Protein AF-A0A938R7B6-F1 (afdb_monomer_lite)

Radius of gyration: 17.89 Å; chains: 1; bounding box: 45×48×52 Å

Secondary structure (DSSP, 8-state):
-PPPPEEEEEEEE--TTS-S--TTTTEEEEHHHHHHHHHSB----B-TTS-B-S--BHHHHHHH-SS-EEEEETTEEEEE-TT---HHHHHHHHHHHHHTTSS-HHHHHHHHHHHHHHHHH--GGGHHHHHHHHHTTPPP---HHHHHHHHHHHHHHHHHHHHHHHTT---------

pLDDT: mean 91.09, std 10.98, range [33.47, 98.5]

Sequence (177 aa):
MEEPKKVFVSIYCKIFNDSFSQDMVNRVATEQEIYDFLMRDAGMCRDDDDQIIPGDCNLWYLGCNEQFGCLKYQDKVFSWDFGESSFARVTIFIAKLFKEGIFTIEQFKNLFEKILEGRQIDCMYDIKDYLIAKREGRPWTKTKRAKDFRTDIKGFVARVERHFRDEGFMLSSPTVH

Foldseek 3Di:
DDDADWWFKAWDDDDPVRQQDRQNHRDTDALVRVLCQQQDWSQPAADPVRHGLTRRGSVLCQAQPQAWIWIDTDPDIDTDGGLGRHLVSSLVSLVVCVVVVRYDPVSSVVSVVVSVVSVQASHSVCVNVVSVCVVVVHDDDHDPCNVCVSVVRVVVVVVVVVVCVVVVVDDPDDDDD

Structure (mmCIF, N/CA/C/O backbone):
data_AF-A0A938R7B6-F1
#
_entry.id   AF-A0A938R7B6-F1
#
loop_
_atom_site.group_PDB
_atom_site.id
_atom_site.type_symbol
_atom_site.label_atom_id
_atom_site.label_alt_id
_atom_site.label_comp_id
_atom_site.label_asym_id
_atom_site.label_entity_id
_atom_site.label_seq_id
_atom_site.pdbx_PDB_ins_code
_atom_site.Cartn_x
_atom_site.Cartn_y
_atom_site.Cartn_z
_atom_site.occupancy
_atom_site.B_iso_or_equiv
_atom_site.auth_seq_id
_atom_site.auth_comp_id
_atom_site.auth_asym_id
_atom_site.auth_atom_id
_atom_site.pdbx_PDB_model_num
ATOM 1 N N . MET A 1 1 ? -16.058 4.052 30.327 1.00 51.25 1 MET A N 1
ATOM 2 C CA . MET A 1 1 ? -15.484 4.100 28.969 1.00 51.25 1 MET A CA 1
ATOM 3 C C . MET A 1 1 ? -15.932 2.839 28.271 1.00 51.25 1 MET A C 1
ATOM 5 O O . MET A 1 1 ? -15.768 1.775 28.852 1.00 51.25 1 MET A O 1
ATOM 9 N N . GLU A 1 2 ? -16.584 2.972 27.122 1.00 68.75 2 GLU A N 1
ATOM 10 C CA . GLU A 1 2 ? -16.943 1.828 26.280 1.00 68.75 2 GLU A CA 1
ATOM 11 C C . GLU A 1 2 ? -15.655 1.212 25.719 1.00 68.75 2 GLU A C 1
ATOM 13 O O . GLU A 1 2 ? -14.719 1.946 25.391 1.00 68.75 2 GLU A O 1
ATOM 18 N N . GLU A 1 3 ? -15.564 -0.117 25.672 1.00 75.56 3 GLU A N 1
AT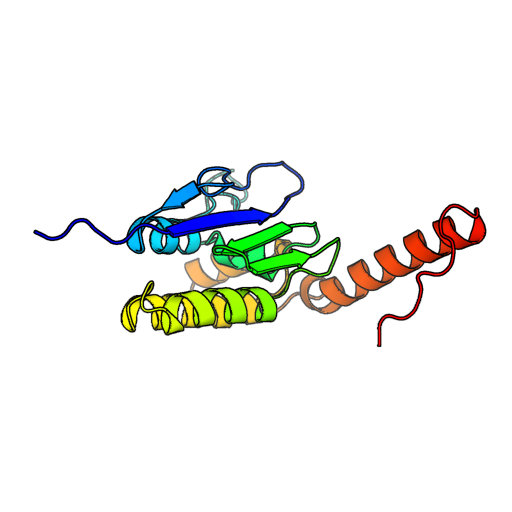OM 19 C CA . GLU A 1 3 ? -14.391 -0.764 25.086 1.00 75.56 3 GLU A CA 1
ATOM 20 C C . GLU A 1 3 ? -14.311 -0.443 23.586 1.00 75.56 3 GLU A C 1
ATOM 22 O O . GLU A 1 3 ? -15.335 -0.470 22.896 1.00 75.56 3 GLU A O 1
ATOM 27 N N . PRO A 1 4 ? -13.112 -0.148 23.053 1.00 82.44 4 PRO A N 1
ATOM 28 C CA . PRO A 1 4 ? -12.965 0.164 21.641 1.00 82.44 4 PRO A CA 1
ATOM 29 C C . PRO A 1 4 ? -13.413 -1.027 20.791 1.00 82.44 4 PRO A C 1
ATOM 31 O O . PRO A 1 4 ? -12.969 -2.160 20.997 1.00 82.44 4 PRO A O 1
ATOM 34 N N . LYS A 1 5 ? -14.290 -0.758 19.816 1.00 89.25 5 LYS A N 1
ATOM 35 C CA . LYS A 1 5 ? -14.814 -1.756 18.876 1.00 89.25 5 LYS A CA 1
ATOM 36 C C . LYS A 1 5 ? -13.651 -2.472 18.188 1.00 89.25 5 LYS A C 1
ATOM 38 O O . LYS A 1 5 ? -12.813 -1.840 17.545 1.00 89.25 5 LYS A O 1
ATOM 43 N N . LYS A 1 6 ? -13.622 -3.800 18.303 1.00 94.31 6 LYS A N 1
ATOM 44 C CA . LYS A 1 6 ? -12.641 -4.659 17.633 1.00 94.31 6 LYS A CA 1
ATOM 45 C C . LYS A 1 6 ? -13.279 -5.399 16.471 1.00 94.31 6 LYS A C 1
ATOM 47 O O . LYS A 1 6 ? -14.427 -5.833 16.554 1.00 94.31 6 LYS A O 1
ATOM 52 N N . VAL A 1 7 ? -12.518 -5.570 15.400 1.00 95.50 7 VAL A N 1
ATOM 53 C CA . VAL A 1 7 ? -12.943 -6.278 14.193 1.00 95.50 7 VAL A CA 1
ATOM 54 C C . VAL A 1 7 ? -11.890 -7.278 13.751 1.00 95.50 7 VAL A C 1
ATOM 56 O O . VAL A 1 7 ? -10.697 -7.095 13.983 1.00 95.50 7 VAL A O 1
ATOM 59 N N . PHE A 1 8 ? -12.341 -8.354 13.110 1.00 96.12 8 PHE A N 1
ATOM 60 C CA . PHE A 1 8 ? -11.445 -9.328 12.506 1.00 96.12 8 PHE A CA 1
ATOM 61 C C . PHE A 1 8 ? -10.948 -8.828 11.146 1.00 96.12 8 PHE A C 1
ATOM 63 O O . PHE A 1 8 ? -11.750 -8.554 10.244 1.00 96.12 8 PHE A O 1
ATOM 70 N N . VAL A 1 9 ? -9.628 -8.767 10.994 1.00 97.25 9 VAL A N 1
ATOM 71 C CA . VAL A 1 9 ? -8.929 -8.386 9.768 1.00 97.25 9 VAL A CA 1
ATOM 72 C C . VAL A 1 9 ? -7.799 -9.360 9.446 1.00 97.25 9 VAL A C 1
ATOM 74 O O . VAL A 1 9 ? -7.263 -10.039 10.317 1.00 97.25 9 VAL A O 1
ATOM 77 N N . SER A 1 10 ? -7.420 -9.428 8.175 1.00 97.38 10 SER A N 1
ATOM 78 C CA . SER A 1 10 ? -6.138 -10.004 7.766 1.00 97.38 10 SER A CA 1
ATOM 79 C C . SER A 1 10 ? -5.530 -9.109 6.698 1.00 97.38 10 SER A C 1
ATOM 81 O O . SER A 1 10 ? -6.108 -8.985 5.622 1.00 97.38 10 SER A O 1
ATOM 83 N N . ILE A 1 11 ? -4.407 -8.463 6.996 1.00 97.94 11 ILE A N 1
ATOM 84 C CA . ILE A 1 11 ? -3.718 -7.542 6.086 1.00 97.94 11 ILE A CA 1
ATOM 85 C C . ILE A 1 11 ? -2.313 -8.076 5.848 1.00 97.94 11 ILE A C 1
ATOM 87 O O . ILE A 1 11 ? -1.524 -8.181 6.784 1.00 97.94 11 ILE A O 1
ATOM 91 N N . TYR A 1 12 ? -2.012 -8.421 4.599 1.00 96.38 12 TYR A N 1
ATOM 92 C CA . TYR A 1 12 ? -0.726 -8.995 4.227 1.00 96.38 12 TYR A CA 1
ATOM 93 C C . TYR A 1 12 ? -0.408 -8.764 2.753 1.00 96.38 12 TYR A C 1
ATOM 95 O O . TYR A 1 12 ? -1.287 -8.813 1.893 1.00 96.38 12 TYR A O 1
ATOM 103 N N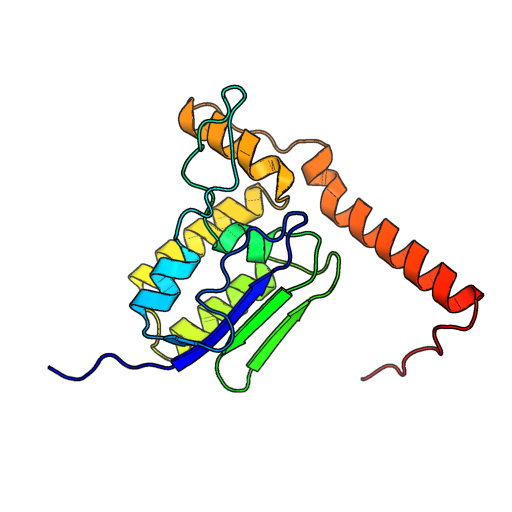 . CYS A 1 13 ? 0.873 -8.607 2.447 1.00 95.25 13 CYS A N 1
ATOM 104 C 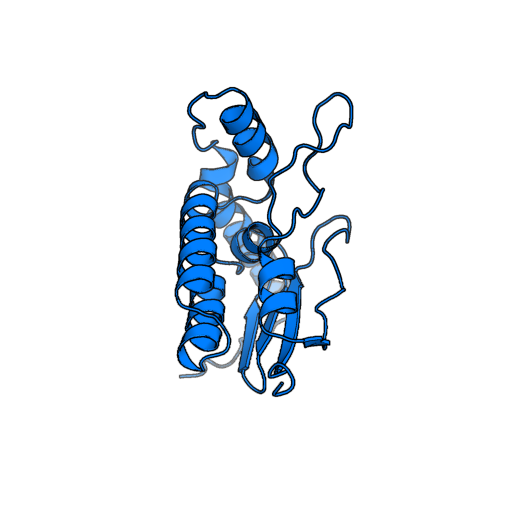CA . CYS A 1 13 ? 1.400 -8.849 1.116 1.00 95.25 13 CYS A CA 1
ATOM 105 C C . CYS A 1 13 ? 2.748 -9.553 1.206 1.00 95.25 13 CYS A C 1
ATOM 107 O O . CYS A 1 13 ? 3.553 -9.264 2.092 1.00 95.25 13 CYS A O 1
ATOM 109 N N . LYS A 1 14 ? 3.008 -10.449 0.257 1.00 92.19 14 LYS A N 1
ATOM 110 C CA . LYS A 1 14 ? 4.341 -10.999 0.061 1.00 92.19 14 LYS A CA 1
ATOM 111 C C . LYS A 1 14 ? 5.240 -9.903 -0.493 1.00 92.19 14 LYS A C 1
ATOM 113 O O . LYS A 1 14 ? 4.840 -9.169 -1.387 1.00 92.19 14 LYS A O 1
ATOM 118 N N . ILE A 1 15 ? 6.463 -9.832 0.001 1.00 88.38 15 ILE A N 1
ATOM 119 C CA . ILE A 1 15 ? 7.556 -9.087 -0.624 1.00 88.38 15 ILE A CA 1
ATOM 120 C C . ILE A 1 15 ? 8.769 -10.011 -0.702 1.00 88.38 15 ILE A C 1
ATOM 122 O O . ILE A 1 15 ? 8.836 -11.000 0.029 1.00 88.38 15 ILE A O 1
ATOM 126 N N . PHE A 1 16 ? 9.705 -9.729 -1.608 1.00 79.81 16 PHE A N 1
ATOM 127 C CA . PHE A 1 16 ? 10.770 -10.672 -1.971 1.00 79.81 16 PHE A CA 1
ATOM 128 C C . PHE A 1 16 ? 11.591 -11.188 -0.774 1.00 79.81 16 PHE A C 1
ATOM 130 O O . PHE A 1 16 ? 11.925 -12.365 -0.718 1.00 79.81 16 PHE A O 1
ATOM 137 N N . ASN A 1 17 ? 11.878 -10.325 0.198 1.00 82.38 17 ASN A N 1
ATOM 138 C CA . ASN A 1 17 ? 12.678 -10.633 1.387 1.00 82.38 17 ASN A CA 1
ATOM 139 C C . ASN A 1 17 ? 11.842 -11.035 2.620 1.00 82.38 17 ASN A C 1
ATOM 141 O O . ASN A 1 17 ? 12.388 -11.079 3.718 1.00 82.38 17 ASN A O 1
ATOM 145 N N . ASP A 1 18 ? 10.533 -11.261 2.468 1.00 82.94 18 ASP A N 1
ATOM 146 C CA . ASP A 1 18 ? 9.615 -11.589 3.570 1.00 82.94 18 ASP A CA 1
ATOM 147 C C . ASP A 1 18 ? 9.578 -10.580 4.730 1.00 82.94 18 ASP A C 1
ATOM 149 O O . ASP A 1 18 ? 9.130 -10.906 5.827 1.00 82.94 18 ASP A O 1
ATOM 153 N N . SER A 1 19 ? 9.982 -9.325 4.504 1.00 87.44 19 SER A N 1
ATOM 154 C CA . SER A 1 19 ? 10.052 -8.333 5.584 1.00 87.44 19 SER A CA 1
ATOM 155 C C . SER A 1 19 ? 8.736 -7.593 5.863 1.00 87.44 19 SER A C 1
ATOM 157 O O . SER A 1 19 ? 8.719 -6.693 6.698 1.00 87.44 19 SER A O 1
ATOM 159 N N . PHE A 1 20 ? 7.629 -7.925 5.184 1.00 92.50 20 PHE A N 1
ATOM 160 C CA . PHE A 1 20 ? 6.339 -7.278 5.443 1.00 92.50 20 PHE A CA 1
ATOM 161 C C . PHE A 1 20 ? 5.748 -7.802 6.751 1.00 92.50 20 PHE A C 1
ATOM 163 O O . PHE A 1 20 ? 5.647 -9.015 6.964 1.00 92.50 20 PHE A O 1
ATOM 170 N N . SER A 1 21 ? 5.347 -6.873 7.621 1.00 92.81 21 SER A N 1
ATOM 171 C CA . SER A 1 21 ? 4.871 -7.187 8.967 1.00 92.81 21 SER A CA 1
ATOM 172 C C . SER A 1 21 ? 3.710 -8.188 8.954 1.00 92.81 21 SER A C 1
ATOM 174 O O . SER A 1 21 ? 2.753 -8.058 8.189 1.00 92.81 21 SER A O 1
ATOM 176 N N . GLN A 1 22 ? 3.792 -9.172 9.851 1.00 94.56 22 GLN A N 1
ATOM 177 C CA . GLN A 1 22 ? 2.764 -10.195 10.060 1.00 94.56 22 GLN A CA 1
ATOM 178 C C . GLN A 1 22 ? 1.749 -9.814 11.151 1.00 94.56 22 GLN A C 1
ATOM 180 O O . GLN A 1 22 ? 0.813 -10.570 11.404 1.00 94.56 22 GLN A O 1
ATOM 185 N N . ASP A 1 23 ? 1.897 -8.649 11.792 1.00 96.44 23 ASP A N 1
ATOM 186 C CA . ASP A 1 23 ? 1.145 -8.279 13.006 1.00 96.44 23 ASP A CA 1
ATOM 187 C C . ASP A 1 23 ? -0.375 -8.227 12.798 1.00 96.44 23 ASP A C 1
ATOM 189 O O . ASP A 1 23 ? -1.152 -8.342 13.748 1.00 96.44 23 ASP A O 1
ATOM 193 N N . MET A 1 24 ? -0.799 -8.035 11.547 1.00 97.44 24 MET A N 1
ATOM 194 C CA . MET A 1 24 ? -2.199 -7.893 11.164 1.00 97.44 24 MET A CA 1
ATOM 195 C C . MET A 1 24 ? -2.727 -9.092 10.371 1.00 97.44 24 MET A C 1
ATOM 197 O O . MET A 1 24 ? -3.791 -9.003 9.762 1.00 97.44 24 MET A O 1
ATOM 201 N N . VAL A 1 25 ? -2.019 -10.225 10.372 1.00 96.81 25 VAL A N 1
ATOM 202 C CA . VAL A 1 25 ? -2.505 -11.479 9.783 1.00 96.81 25 VAL A CA 1
ATOM 203 C C . VAL A 1 25 ? -3.493 -12.148 10.736 1.00 96.81 25 VAL A C 1
ATOM 205 O O . VAL A 1 25 ? -3.155 -12.446 11.877 1.00 96.81 25 VAL A O 1
ATOM 208 N N . ASN A 1 26 ? -4.717 -12.412 10.260 1.00 95.75 26 ASN A N 1
ATOM 209 C CA . ASN A 1 26 ? -5.800 -13.050 11.027 1.00 95.75 26 ASN A CA 1
ATOM 210 C C . ASN A 1 26 ? -5.996 -12.465 12.443 1.00 95.75 26 ASN A C 1
ATOM 212 O O . ASN A 1 26 ? -6.140 -13.193 13.428 1.00 95.75 26 ASN A O 1
ATOM 216 N N . ARG A 1 27 ? -5.992 -11.136 12.546 1.00 96.62 27 ARG A N 1
ATOM 217 C CA . ARG A 1 27 ? -5.965 -10.391 13.804 1.00 96.62 27 ARG A CA 1
ATOM 218 C C . ARG A 1 27 ? -7.345 -9.831 14.150 1.00 96.62 27 ARG A C 1
ATOM 220 O O . ARG A 1 27 ? -8.077 -9.350 13.292 1.00 96.62 27 ARG A O 1
ATOM 227 N N . VAL A 1 28 ? -7.682 -9.843 15.439 1.00 96.56 28 VAL A N 1
ATOM 228 C CA . VAL A 1 28 ? -8.777 -9.036 15.999 1.00 96.56 28 VAL A CA 1
ATOM 229 C C . VAL A 1 28 ? -8.178 -7.725 16.502 1.00 96.56 28 VAL A C 1
ATOM 231 O O . VAL A 1 28 ? -7.431 -7.741 17.480 1.00 96.56 28 VAL A O 1
ATOM 234 N N . ALA A 1 29 ? -8.479 -6.622 15.821 1.00 96.50 29 ALA A N 1
ATOM 235 C CA . ALA A 1 29 ? -7.839 -5.325 16.024 1.00 96.50 29 ALA A CA 1
ATOM 236 C C . ALA A 1 29 ? -8.873 -4.201 16.172 1.00 96.50 29 ALA A C 1
ATOM 238 O O . ALA A 1 29 ? -9.981 -4.269 15.636 1.00 96.50 29 ALA A O 1
ATOM 239 N N . THR A 1 30 ? -8.508 -3.177 16.930 1.00 96.25 30 THR A N 1
ATOM 240 C CA . THR A 1 30 ? -9.230 -1.907 17.042 1.00 96.25 30 THR A CA 1
ATOM 241 C C . THR A 1 30 ? -9.023 -1.050 15.795 1.00 96.25 30 THR A C 1
ATOM 243 O O . THR A 1 30 ? -8.084 -1.261 15.029 1.00 96.25 30 THR A O 1
ATOM 246 N N . GLU A 1 31 ? -9.880 -0.042 15.623 1.00 95.25 31 GLU A N 1
ATOM 247 C CA . GLU A 1 31 ? -9.687 1.051 14.659 1.00 95.25 31 GLU A CA 1
ATOM 248 C C . GLU A 1 31 ? -8.240 1.562 14.644 1.00 95.25 31 GLU A C 1
ATOM 250 O O . GLU A 1 31 ? -7.598 1.588 13.593 1.00 95.25 31 GLU A O 1
ATOM 255 N N . GLN A 1 32 ? -7.732 1.932 15.824 1.00 97.38 32 GLN A N 1
ATOM 256 C CA . GLN A 1 32 ? -6.425 2.558 15.967 1.00 97.38 32 GLN A CA 1
ATOM 257 C C . GLN A 1 32 ? -5.297 1.596 15.586 1.00 97.38 32 GLN A C 1
ATOM 259 O O . GLN A 1 32 ? -4.414 1.979 14.830 1.00 97.38 32 GLN A O 1
ATOM 264 N N . GLU A 1 33 ? -5.362 0.329 16.009 1.00 97.88 33 GLU A N 1
ATOM 265 C CA . GLU A 1 33 ? -4.368 -0.683 15.621 1.00 97.88 33 GLU A CA 1
ATOM 266 C C . GLU A 1 33 ? -4.317 -0.891 14.096 1.00 97.88 33 GLU A C 1
ATOM 268 O O . GLU A 1 33 ? -3.235 -1.058 13.534 1.00 97.88 33 GLU A O 1
ATOM 273 N N . ILE A 1 34 ? -5.466 -0.870 13.407 1.00 98.12 34 ILE A N 1
ATOM 274 C CA . ILE A 1 34 ? -5.518 -1.013 11.942 1.00 98.12 34 ILE A CA 1
ATOM 275 C C . ILE A 1 34 ? -4.958 0.238 11.260 1.00 98.12 34 ILE A C 1
ATOM 277 O O . ILE A 1 34 ? -4.160 0.123 10.328 1.00 98.12 34 ILE A O 1
ATOM 281 N N . TYR A 1 35 ? -5.373 1.426 11.706 1.00 98.44 35 TYR A N 1
ATOM 282 C CA . TYR A 1 35 ? -4.892 2.695 11.164 1.00 98.44 35 TYR A CA 1
ATOM 283 C C . TYR A 1 35 ? -3.375 2.833 11.336 1.00 98.44 35 TYR A C 1
ATOM 285 O O . TYR A 1 35 ? -2.666 3.072 10.356 1.00 98.44 35 TYR A O 1
ATOM 293 N N . ASP A 1 36 ? -2.878 2.597 12.551 1.00 98.31 36 ASP A N 1
ATOM 294 C CA . ASP A 1 36 ? -1.454 2.654 12.869 1.00 98.31 36 ASP A CA 1
ATOM 295 C C . ASP A 1 36 ? -0.682 1.640 12.037 1.00 98.31 36 ASP A C 1
ATOM 297 O O . ASP A 1 36 ? 0.341 1.988 11.461 1.00 98.31 36 ASP A O 1
ATOM 301 N N . PHE A 1 37 ? -1.189 0.414 11.878 1.00 98.25 37 PHE A N 1
ATOM 302 C CA . PHE A 1 37 ? -0.555 -0.579 11.013 1.00 98.25 37 PHE A CA 1
ATOM 303 C C . PHE A 1 37 ? -0.407 -0.082 9.570 1.00 98.25 37 PHE A C 1
ATOM 305 O O . PHE A 1 37 ? 0.669 -0.222 8.991 1.00 98.25 37 PHE A O 1
ATOM 312 N N . LEU A 1 38 ? -1.466 0.484 8.982 1.00 98.25 38 LEU A N 1
ATOM 313 C CA . LEU A 1 38 ? -1.462 0.948 7.591 1.00 98.25 38 LEU A CA 1
ATOM 314 C C . LEU A 1 38 ? -0.531 2.150 7.380 1.00 98.25 38 LEU A C 1
ATOM 316 O O . LEU A 1 38 ? 0.147 2.224 6.354 1.00 98.25 38 LEU A O 1
ATOM 320 N N . MET A 1 39 ? -0.498 3.073 8.342 1.00 98.25 39 MET A N 1
ATOM 321 C CA . MET A 1 39 ? 0.306 4.298 8.288 1.00 98.25 39 MET A CA 1
ATOM 322 C C . MET A 1 39 ? 1.755 4.095 8.734 1.00 98.25 39 MET A C 1
ATOM 324 O O . MET A 1 39 ? 2.612 4.915 8.405 1.00 98.25 39 MET A O 1
ATOM 328 N N . ARG A 1 40 ? 2.028 3.021 9.477 1.00 97.31 40 ARG A N 1
ATOM 329 C CA . ARG A 1 40 ? 3.347 2.700 10.014 1.00 97.31 40 ARG A CA 1
ATOM 330 C C . ARG A 1 40 ? 4.379 2.548 8.905 1.00 97.31 40 ARG A C 1
ATOM 332 O O . ARG A 1 40 ? 4.126 1.906 7.885 1.00 97.31 40 ARG A O 1
ATOM 339 N N . ASP A 1 41 ? 5.539 3.124 9.190 1.00 95.31 41 ASP A N 1
ATOM 340 C CA . ASP A 1 41 ? 6.790 2.964 8.461 1.00 95.31 41 ASP A CA 1
ATOM 341 C C . ASP A 1 41 ? 7.148 1.481 8.328 1.00 95.31 41 ASP A C 1
ATOM 343 O O . ASP A 1 41 ? 7.169 0.749 9.323 1.00 95.31 41 ASP A O 1
ATOM 347 N N . ALA A 1 42 ? 7.353 1.023 7.098 1.00 93.25 42 ALA A N 1
ATOM 348 C CA . ALA A 1 42 ? 7.669 -0.368 6.830 1.00 93.25 42 ALA A CA 1
ATOM 349 C C . ALA A 1 42 ? 9.155 -0.668 7.084 1.00 93.25 42 ALA A C 1
ATOM 351 O O . ALA A 1 42 ? 9.513 -1.836 7.255 1.00 93.25 42 ALA A O 1
ATOM 352 N N . GLY A 1 43 ? 10.012 0.360 7.122 1.00 92.31 43 GLY A N 1
ATOM 353 C CA . GLY A 1 43 ? 11.445 0.243 7.380 1.00 92.31 43 GLY A CA 1
ATOM 354 C C . GLY A 1 43 ? 12.191 -0.526 6.288 1.00 92.31 43 GLY A C 1
ATOM 355 O O . GLY A 1 43 ? 13.224 -1.144 6.553 1.00 92.31 43 GLY A O 1
ATOM 356 N N . MET A 1 44 ? 11.648 -0.549 5.071 1.00 90.62 44 MET A N 1
ATOM 357 C CA . MET A 1 44 ? 12.158 -1.330 3.942 1.00 90.62 44 MET A CA 1
ATOM 358 C C . MET A 1 44 ? 13.084 -0.516 3.040 1.00 90.62 44 MET A C 1
ATOM 360 O O . MET A 1 44 ? 13.880 -1.090 2.296 1.00 90.62 44 MET A O 1
ATOM 364 N N . CYS A 1 45 ? 12.995 0.811 3.086 1.00 92.50 45 CYS A N 1
ATOM 365 C CA . CYS A 1 45 ? 13.852 1.696 2.311 1.00 92.50 45 CYS A CA 1
ATOM 366 C C . CYS A 1 45 ? 15.144 2.014 3.068 1.00 92.50 45 CYS A C 1
ATOM 368 O O . CYS A 1 45 ? 15.109 2.515 4.189 1.00 92.50 45 CYS A O 1
ATOM 370 N N . ARG A 1 46 ? 16.293 1.764 2.429 1.00 91.31 46 ARG A N 1
ATOM 371 C CA . ARG A 1 46 ? 17.622 2.087 2.963 1.00 91.31 46 ARG A CA 1
ATOM 372 C C . ARG A 1 46 ? 18.428 2.918 1.980 1.00 91.31 46 ARG A C 1
ATOM 374 O O . ARG A 1 46 ? 18.344 2.683 0.770 1.00 91.31 46 ARG A O 1
ATOM 381 N N . ASP A 1 47 ? 19.176 3.895 2.475 1.00 89.06 47 ASP A N 1
ATOM 382 C CA . ASP A 1 47 ? 20.123 4.651 1.656 1.00 89.06 47 ASP A CA 1
ATOM 383 C C . ASP A 1 47 ? 21.413 3.858 1.404 1.00 89.06 47 ASP A C 1
ATOM 385 O O . ASP A 1 47 ? 21.483 2.654 1.655 1.00 89.06 47 ASP A O 1
ATOM 389 N N . ASP A 1 48 ? 22.396 4.509 0.791 1.00 89.00 48 ASP A N 1
ATOM 390 C CA . ASP A 1 48 ? 23.633 3.853 0.368 1.00 89.00 48 ASP A CA 1
ATOM 391 C C . ASP A 1 48 ? 24.586 3.588 1.554 1.00 89.00 48 ASP A C 1
ATOM 393 O O . ASP A 1 48 ? 25.499 2.774 1.428 1.00 89.00 48 ASP A O 1
ATOM 397 N N . ASP A 1 49 ? 24.309 4.187 2.721 1.00 91.25 49 ASP A N 1
ATOM 398 C CA . ASP A 1 49 ? 24.998 3.969 4.001 1.00 91.25 49 ASP A CA 1
ATOM 399 C C . ASP A 1 49 ? 24.241 2.967 4.909 1.00 91.25 49 ASP A C 1
ATOM 401 O O . ASP A 1 49 ? 24.468 2.901 6.122 1.00 91.25 49 ASP A O 1
ATOM 405 N N . ASP A 1 50 ? 23.313 2.195 4.325 1.00 87.56 50 ASP A N 1
ATOM 406 C CA . ASP A 1 50 ? 22.421 1.231 4.989 1.00 87.56 50 ASP A CA 1
ATOM 407 C C . ASP A 1 50 ? 21.476 1.848 6.044 1.00 87.56 50 ASP A C 1
ATOM 409 O O . ASP A 1 50 ? 20.828 1.123 6.808 1.00 87.56 50 ASP A O 1
ATOM 413 N N . GLN A 1 51 ? 21.329 3.177 6.083 1.00 91.62 51 GLN A N 1
ATOM 414 C CA . GLN A 1 51 ? 20.431 3.849 7.023 1.00 91.62 51 GLN A CA 1
ATOM 415 C C . GLN A 1 51 ? 18.985 3.789 6.535 1.00 91.62 51 GLN A C 1
ATOM 417 O O . GLN A 1 51 ? 18.702 3.951 5.348 1.00 91.62 51 GLN A O 1
ATOM 422 N N . ILE A 1 52 ? 18.047 3.581 7.464 1.00 91.94 52 ILE A N 1
ATOM 423 C CA . ILE A 1 52 ? 16.613 3.553 7.152 1.00 91.94 52 ILE A CA 1
ATOM 424 C C . ILE A 1 52 ? 16.167 4.938 6.674 1.00 91.94 52 ILE A C 1
ATOM 426 O O . ILE A 1 52 ? 16.381 5.947 7.349 1.00 91.94 52 ILE A O 1
ATOM 430 N N . ILE A 1 53 ? 15.503 4.972 5.521 1.00 93.69 53 ILE A N 1
ATOM 431 C CA . ILE A 1 53 ? 14.834 6.158 4.997 1.00 93.69 53 ILE A CA 1
ATOM 432 C C . ILE A 1 53 ? 13.372 6.096 5.452 1.00 93.69 53 ILE A C 1
ATOM 434 O O . ILE A 1 53 ? 12.630 5.251 4.950 1.00 93.69 53 ILE A O 1
ATOM 438 N N . PRO A 1 54 ? 12.934 6.983 6.359 1.00 94.88 54 PRO A N 1
ATOM 439 C CA . PRO A 1 54 ? 11.582 6.927 6.885 1.00 94.88 54 PRO A CA 1
ATOM 440 C C . PRO A 1 54 ? 10.539 7.400 5.863 1.00 94.88 54 PRO A C 1
ATOM 442 O O . PRO A 1 54 ? 10.800 8.261 5.018 1.00 94.88 54 PRO A O 1
ATOM 445 N N . GLY A 1 55 ? 9.315 6.904 6.014 1.00 94.44 55 GLY A N 1
ATOM 446 C CA . GLY A 1 55 ? 8.111 7.336 5.314 1.00 94.44 55 GLY A CA 1
ATOM 447 C C . GLY A 1 55 ? 7.490 6.290 4.389 1.00 94.44 55 GLY A C 1
ATOM 448 O O . GLY A 1 55 ? 6.468 6.591 3.768 1.00 94.44 55 GLY A O 1
ATOM 449 N N . ASP A 1 56 ? 8.055 5.086 4.290 1.00 95.00 56 ASP A N 1
ATOM 450 C CA . ASP A 1 56 ? 7.551 4.003 3.441 1.00 95.00 56 ASP A CA 1
ATOM 451 C C . ASP A 1 56 ? 6.380 3.259 4.098 1.00 95.00 56 ASP A C 1
ATOM 453 O O . ASP A 1 56 ? 6.493 2.134 4.567 1.00 95.00 56 ASP A O 1
ATOM 457 N N . CYS A 1 57 ? 5.206 3.886 4.151 1.00 96.12 57 CYS A N 1
ATOM 458 C CA . CYS A 1 57 ? 4.072 3.289 4.860 1.00 96.12 57 CYS A CA 1
ATOM 459 C C . CYS A 1 57 ? 3.651 1.913 4.298 1.00 96.12 57 CYS A C 1
ATOM 461 O O . CYS A 1 57 ? 3.600 1.710 3.079 1.00 96.12 57 CYS A O 1
ATOM 463 N N . ASN A 1 58 ? 3.257 0.986 5.183 1.00 97.38 58 ASN A N 1
ATOM 464 C CA . ASN A 1 58 ? 2.764 -0.354 4.814 1.00 97.38 58 ASN A CA 1
ATOM 465 C C . ASN A 1 58 ? 1.671 -0.307 3.733 1.00 97.38 58 ASN A C 1
ATOM 467 O O . ASN A 1 58 ? 1.610 -1.166 2.849 1.00 97.38 58 ASN A O 1
ATOM 471 N N . LEU A 1 59 ? 0.822 0.724 3.776 1.00 97.69 59 LEU A N 1
ATOM 472 C CA . LEU A 1 59 ? -0.230 0.976 2.796 1.00 97.69 59 LEU A CA 1
ATOM 473 C C . LEU A 1 59 ? 0.277 1.021 1.347 1.00 97.69 59 LEU A C 1
ATOM 475 O O . LEU A 1 59 ? -0.423 0.549 0.447 1.00 97.69 59 LEU A O 1
ATOM 479 N N . TRP A 1 60 ? 1.469 1.565 1.092 1.00 97.50 60 TRP A N 1
ATOM 480 C CA . TRP A 1 60 ? 2.009 1.635 -0.266 1.00 97.50 60 TRP A CA 1
ATOM 481 C C . TRP A 1 60 ? 2.335 0.257 -0.817 1.00 97.50 60 TRP A C 1
ATOM 483 O O . TRP A 1 60 ? 1.956 -0.034 -1.951 1.00 97.50 60 TRP A O 1
ATOM 493 N N . TYR A 1 61 ? 2.938 -0.618 -0.016 1.00 96.38 61 TYR A N 1
ATOM 494 C CA . TYR A 1 61 ? 3.258 -1.984 -0.433 1.00 96.38 61 TYR A CA 1
ATOM 495 C C . TYR A 1 61 ? 1.998 -2.774 -0.798 1.00 96.38 61 TYR A C 1
ATOM 497 O O . TYR A 1 61 ? 1.963 -3.435 -1.831 1.00 96.38 61 TYR A O 1
ATOM 505 N N . LEU A 1 62 ? 0.899 -2.601 -0.061 1.00 97.06 62 LEU A N 1
ATOM 506 C CA . LEU A 1 62 ? -0.391 -3.218 -0.405 1.00 97.06 62 LEU A CA 1
ATOM 507 C C . LEU A 1 62 ? -0.927 -2.750 -1.776 1.00 97.06 62 LEU A C 1
ATOM 509 O O . LEU A 1 62 ? -1.649 -3.483 -2.452 1.00 97.06 62 LEU A O 1
ATOM 513 N N . GLY A 1 63 ? -0.586 -1.526 -2.192 1.00 95.94 63 GLY A N 1
ATOM 514 C CA . GLY A 1 63 ? -1.056 -0.916 -3.436 1.00 95.94 63 GLY A CA 1
ATOM 515 C C . GLY A 1 63 ? -0.140 -1.099 -4.648 1.00 95.94 63 GLY A C 1
ATOM 516 O O . GLY A 1 63 ? -0.653 -1.105 -5.767 1.00 95.94 63 GLY A O 1
ATOM 517 N N . CYS A 1 64 ? 1.177 -1.240 -4.451 1.00 93.75 64 CYS A N 1
ATOM 518 C CA . CYS A 1 64 ? 2.180 -1.250 -5.529 1.00 93.75 64 CYS A CA 1
ATOM 519 C C . CYS A 1 64 ? 3.163 -2.433 -5.530 1.00 93.75 64 CYS A C 1
ATOM 521 O O . CYS A 1 64 ? 4.157 -2.407 -6.256 1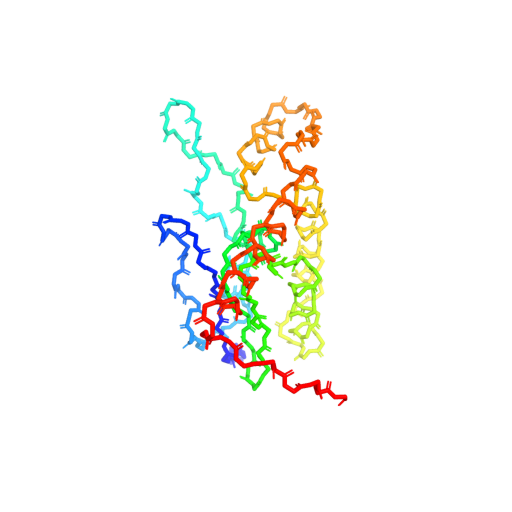.00 93.75 64 CYS A O 1
ATOM 523 N N . ASN A 1 65 ? 2.875 -3.481 -4.758 1.00 92.00 65 ASN A N 1
ATOM 524 C CA . ASN A 1 65 ? 3.625 -4.736 -4.769 1.00 92.00 65 ASN A CA 1
ATOM 525 C C . ASN A 1 65 ? 3.448 -5.536 -6.075 1.00 92.00 65 ASN A C 1
ATOM 527 O O . ASN A 1 65 ? 2.396 -5.506 -6.709 1.00 92.00 65 ASN A O 1
ATOM 531 N N . GLU A 1 66 ? 4.456 -6.299 -6.474 1.00 91.25 66 GLU A N 1
ATOM 532 C CA . GLU A 1 66 ? 4.359 -7.220 -7.613 1.00 91.25 66 GLU A CA 1
ATOM 533 C C . GLU A 1 66 ? 3.846 -8.616 -7.238 1.00 91.25 66 GLU A C 1
ATOM 535 O O . GLU A 1 66 ? 3.407 -9.356 -8.110 1.00 91.25 66 GLU A O 1
ATOM 540 N N . GLN A 1 67 ? 3.924 -8.990 -5.963 1.00 92.19 67 GLN A N 1
ATOM 541 C CA . GLN A 1 67 ? 3.599 -10.329 -5.477 1.00 92.19 67 GLN A CA 1
ATOM 542 C C . GLN A 1 67 ? 2.129 -10.418 -5.018 1.00 92.19 67 GLN A C 1
ATOM 544 O O . GLN A 1 67 ? 1.367 -9.444 -5.050 1.00 92.19 67 GLN A O 1
ATOM 549 N N . PHE A 1 68 ? 1.739 -11.595 -4.529 1.00 92.81 68 PHE A N 1
ATOM 550 C CA . PHE A 1 68 ? 0.415 -11.852 -3.969 1.00 92.81 68 PHE A CA 1
ATOM 551 C C . PHE A 1 68 ? 0.191 -11.182 -2.604 1.00 92.81 68 PHE A C 1
ATOM 553 O O . PHE A 1 68 ? 1.121 -10.798 -1.885 1.00 92.81 68 PHE A O 1
ATOM 560 N N . GLY A 1 69 ? -1.074 -11.059 -2.217 1.00 95.75 69 GLY A N 1
ATOM 561 C CA . GLY A 1 69 ? -1.458 -10.526 -0.916 1.00 95.75 69 GLY A CA 1
ATOM 562 C C . GLY A 1 69 ? -2.956 -10.588 -0.666 1.00 95.75 69 GLY A C 1
ATOM 563 O O . GLY A 1 69 ? -3.735 -11.075 -1.490 1.00 95.75 69 GLY A O 1
ATOM 564 N N . CYS A 1 70 ? -3.360 -10.124 0.513 1.00 96.38 70 CYS A N 1
ATOM 565 C CA . CYS A 1 70 ? -4.755 -10.078 0.903 1.00 96.38 70 CYS A CA 1
ATOM 566 C C . CYS A 1 70 ? -5.077 -8.902 1.825 1.00 96.38 70 CYS A C 1
ATOM 568 O O . CYS A 1 70 ? -4.311 -8.509 2.707 1.00 96.38 70 CYS A O 1
ATOM 570 N N . LEU A 1 71 ? -6.282 -8.379 1.629 1.00 97.50 71 LEU A N 1
ATOM 571 C CA . LEU A 1 71 ? -6.988 -7.551 2.589 1.00 97.50 71 LEU A CA 1
ATOM 572 C C . LEU A 1 71 ? -8.284 -8.273 2.924 1.00 97.50 71 LEU A C 1
ATOM 574 O O . LEU A 1 71 ? -9.141 -8.465 2.066 1.00 97.50 71 LEU A O 1
ATOM 578 N N . LYS A 1 72 ? -8.431 -8.704 4.167 1.00 96.44 72 LYS A N 1
ATOM 579 C CA . LYS A 1 72 ? -9.646 -9.330 4.671 1.00 96.44 72 LYS A CA 1
ATOM 580 C C . LYS A 1 72 ? -10.239 -8.458 5.754 1.00 96.44 72 LYS A C 1
ATOM 582 O O . LYS A 1 72 ? -9.528 -7.999 6.645 1.00 96.44 72 LYS A O 1
ATOM 587 N N . TYR A 1 73 ? -11.547 -8.279 5.685 1.00 94.69 73 TYR A N 1
ATOM 588 C CA . TYR A 1 73 ? -12.344 -7.667 6.732 1.00 94.69 73 TYR A CA 1
ATOM 589 C C . TYR A 1 73 ? -13.627 -8.479 6.885 1.00 94.69 73 TYR A C 1
ATOM 591 O O . TYR A 1 73 ? -14.411 -8.581 5.940 1.00 94.69 73 TYR A O 1
ATOM 599 N N . GLN A 1 74 ? -13.811 -9.084 8.061 1.00 87.06 74 GLN A N 1
ATOM 600 C CA . GLN A 1 74 ? -14.901 -10.027 8.334 1.00 87.06 74 GLN A CA 1
ATOM 601 C C . GLN A 1 74 ? -14.980 -11.153 7.276 1.00 87.06 74 GLN A C 1
ATOM 603 O O . GLN A 1 74 ? -14.032 -11.929 7.124 1.00 87.06 74 GLN A O 1
ATOM 608 N N . ASP A 1 75 ? -16.097 -11.248 6.552 1.00 85.94 75 ASP A N 1
ATOM 609 C CA . ASP A 1 75 ? -16.374 -12.224 5.496 1.00 85.94 75 ASP A CA 1
ATOM 610 C C . ASP A 1 75 ? -15.850 -11.788 4.117 1.00 85.94 75 ASP A C 1
ATOM 612 O O . ASP A 1 75 ? -15.843 -12.584 3.177 1.00 85.94 75 ASP A O 1
ATOM 616 N N . LYS A 1 76 ? -15.409 -10.532 3.967 1.00 91.44 76 LYS A N 1
ATOM 617 C CA . LYS A 1 76 ? -14.942 -9.995 2.686 1.00 91.44 76 LYS A CA 1
ATOM 618 C C . LYS A 1 76 ? -13.446 -10.174 2.533 1.00 91.44 76 LYS A C 1
ATOM 620 O O . LYS A 1 76 ? -12.665 -9.752 3.384 1.00 91.44 76 LYS A O 1
ATOM 625 N N . VAL A 1 77 ? -13.064 -10.752 1.401 1.00 93.75 77 VAL A N 1
ATOM 626 C CA . VAL A 1 77 ? -11.675 -10.987 1.019 1.00 93.75 77 VAL A CA 1
ATOM 627 C C . VAL A 1 77 ? -11.392 -10.239 -0.275 1.00 93.75 77 VAL A C 1
ATOM 629 O O . VAL A 1 77 ? -12.069 -10.433 -1.280 1.00 93.75 77 VAL A O 1
ATOM 632 N N . PHE A 1 78 ? -10.372 -9.393 -0.235 1.00 92.88 78 PHE A N 1
ATOM 633 C CA . PHE A 1 78 ? -9.773 -8.731 -1.383 1.00 92.88 78 PHE A CA 1
ATOM 634 C C . PHE A 1 78 ? -8.359 -9.295 -1.535 1.00 92.88 78 PHE A C 1
ATOM 636 O O . PHE A 1 78 ? -7.390 -8.725 -1.032 1.00 92.88 78 PHE A O 1
ATOM 643 N N . SER A 1 79 ? -8.248 -10.466 -2.152 1.00 93.44 79 SER A N 1
ATOM 644 C CA . SER A 1 79 ? -6.961 -11.070 -2.496 1.00 93.44 79 SER A CA 1
ATOM 645 C C . SER A 1 79 ? -6.530 -10.668 -3.900 1.00 93.44 79 SER A C 1
ATOM 647 O O . SER A 1 79 ? -7.330 -10.195 -4.716 1.00 93.44 79 SER A O 1
ATOM 649 N N . TRP A 1 80 ? -5.245 -10.832 -4.166 1.00 94.25 80 TRP A N 1
ATOM 650 C CA . TRP A 1 80 ? -4.657 -10.627 -5.478 1.00 94.25 80 TRP A CA 1
ATOM 651 C C . TRP A 1 80 ? -3.466 -11.559 -5.645 1.00 94.25 80 TRP A C 1
ATOM 653 O O . TRP A 1 80 ? -2.809 -11.914 -4.660 1.00 94.25 80 TRP A O 1
ATOM 663 N N . ASP A 1 81 ? -3.209 -11.932 -6.890 1.00 90.81 81 ASP A N 1
ATOM 664 C CA . ASP A 1 81 ? -2.039 -12.714 -7.270 1.00 90.81 81 ASP A CA 1
ATOM 665 C C . ASP A 1 81 ? -0.923 -11.809 -7.837 1.00 90.81 81 ASP A C 1
ATOM 667 O O . ASP A 1 81 ? -0.982 -10.575 -7.749 1.00 90.81 81 ASP A O 1
ATOM 671 N N . PHE A 1 82 ? 0.123 -12.410 -8.400 1.00 88.19 82 PHE A N 1
ATOM 672 C CA . PHE A 1 82 ? 1.234 -11.715 -9.043 1.00 88.19 82 PHE A CA 1
ATOM 673 C C . PHE A 1 82 ? 0.761 -10.635 -10.031 1.00 88.19 82 PHE A C 1
ATOM 675 O O . PHE A 1 82 ? -0.001 -10.881 -10.963 1.00 88.19 82 PHE A O 1
ATOM 682 N N . GLY A 1 83 ? 1.242 -9.407 -9.836 1.00 87.06 83 GLY A N 1
ATOM 683 C CA . GLY A 1 83 ? 0.949 -8.248 -10.682 1.00 87.06 83 GLY A CA 1
ATOM 684 C C . GLY A 1 83 ? -0.411 -7.598 -10.463 1.00 87.06 83 GLY A C 1
ATOM 685 O O . GLY A 1 83 ? -0.704 -6.580 -11.094 1.00 87.06 83 GLY A O 1
ATOM 686 N N . GLU A 1 84 ? -1.231 -8.138 -9.566 1.00 90.88 84 GLU A N 1
ATOM 687 C CA . GLU A 1 84 ? -2.603 -7.689 -9.373 1.00 90.88 84 GLU A CA 1
ATOM 688 C C . GLU A 1 84 ? -2.786 -6.733 -8.186 1.00 90.88 84 GLU A C 1
ATOM 690 O O . GLU A 1 84 ? -3.888 -6.220 -7.982 1.00 90.88 84 GLU A O 1
ATOM 695 N N . SER A 1 85 ? -1.753 -6.427 -7.397 1.00 93.38 85 SER A N 1
ATOM 696 C CA . SER A 1 85 ? -1.889 -5.390 -6.363 1.00 93.38 85 SER A CA 1
ATOM 697 C C . SER A 1 85 ? -2.384 -4.078 -6.991 1.00 93.38 85 SER A C 1
ATOM 699 O O . SER A 1 85 ? -2.048 -3.748 -8.131 1.00 93.38 85 SER A O 1
ATOM 701 N N . SER A 1 86 ? -3.221 -3.318 -6.287 1.00 95.31 86 SER A N 1
ATOM 702 C CA . SER A 1 86 ? -3.606 -1.993 -6.775 1.00 95.31 86 SER A CA 1
ATOM 703 C C . SER A 1 86 ? -4.123 -1.104 -5.662 1.00 95.31 86 SER A C 1
ATOM 705 O O . SER A 1 86 ? -4.853 -1.536 -4.766 1.00 95.31 86 SER A O 1
ATOM 707 N N . PHE A 1 87 ? -3.865 0.193 -5.795 1.00 96.94 87 PHE A N 1
ATOM 708 C CA . PHE A 1 87 ? -4.480 1.190 -4.930 1.00 96.94 87 PHE A CA 1
ATOM 709 C C . PHE A 1 87 ? -6.007 1.234 -5.041 1.00 96.94 87 PHE A C 1
ATOM 711 O O . PHE A 1 87 ? -6.656 1.706 -4.113 1.00 96.94 87 PHE A O 1
ATOM 718 N N . ALA A 1 88 ? -6.609 0.737 -6.128 1.00 96.06 88 ALA A N 1
ATOM 719 C CA . ALA A 1 88 ? -8.061 0.601 -6.231 1.00 96.06 88 ALA A CA 1
ATOM 720 C C . ALA A 1 88 ? -8.600 -0.411 -5.205 1.00 96.06 88 ALA A C 1
ATOM 722 O O . ALA A 1 88 ? -9.512 -0.077 -4.451 1.00 96.06 88 ALA A O 1
ATOM 723 N N . ARG A 1 89 ? -7.981 -1.597 -5.100 1.00 95.75 89 ARG A N 1
ATOM 724 C CA . ARG A 1 89 ? -8.316 -2.611 -4.081 1.00 95.75 89 ARG A CA 1
ATOM 725 C C . ARG A 1 89 ? -8.137 -2.058 -2.661 1.00 95.75 89 ARG A C 1
ATOM 727 O O . ARG A 1 89 ? -9.051 -2.162 -1.845 1.00 95.75 89 ARG A O 1
ATOM 734 N N . VAL A 1 90 ? -7.011 -1.389 -2.401 1.00 97.38 90 VAL A N 1
ATOM 735 C CA . VAL A 1 90 ? -6.721 -0.734 -1.109 1.00 97.38 90 VAL A CA 1
ATOM 736 C C . VAL A 1 90 ? -7.772 0.336 -0.771 1.00 97.38 90 VAL A C 1
ATOM 738 O O . VAL A 1 90 ? -8.260 0.397 0.356 1.00 97.38 90 VAL A O 1
ATOM 741 N N . THR A 1 91 ? -8.193 1.132 -1.761 1.00 97.69 91 THR A N 1
ATOM 742 C CA . THR A 1 91 ? -9.237 2.161 -1.594 1.00 97.69 91 THR A CA 1
ATOM 743 C C . THR A 1 91 ? -10.580 1.534 -1.223 1.00 97.69 91 THR A C 1
ATOM 745 O O . THR A 1 91 ? -11.244 2.025 -0.316 1.00 97.69 91 THR A O 1
ATOM 748 N N . ILE A 1 92 ? -10.984 0.449 -1.895 1.00 96.38 92 ILE A N 1
ATOM 749 C CA . ILE A 1 92 ? -12.247 -0.252 -1.605 1.00 96.38 92 ILE A CA 1
ATOM 750 C C . ILE A 1 92 ? -12.243 -0.796 -0.172 1.00 96.38 92 ILE A C 1
ATOM 752 O O . ILE A 1 92 ? -13.232 -0.638 0.546 1.00 96.38 92 ILE A O 1
ATOM 756 N N . PHE A 1 93 ? -11.130 -1.393 0.260 1.00 97.06 93 PHE A N 1
ATOM 757 C CA . PHE A 1 93 ? -10.968 -1.897 1.622 1.00 97.06 93 PHE A CA 1
ATOM 758 C C . PHE A 1 93 ? -11.117 -0.784 2.673 1.00 97.06 93 PHE A C 1
ATOM 760 O O . PHE A 1 93 ? -11.942 -0.898 3.581 1.00 97.06 93 PHE A O 1
ATOM 767 N N . ILE A 1 94 ? -10.393 0.329 2.508 1.00 97.44 94 ILE A N 1
ATOM 768 C CA . ILE A 1 94 ? -10.453 1.477 3.428 1.00 97.44 94 ILE A CA 1
ATOM 769 C C . ILE A 1 94 ? -11.840 2.132 3.425 1.00 97.44 94 ILE A C 1
ATOM 771 O O . ILE A 1 94 ? -12.381 2.439 4.487 1.00 97.44 94 ILE A O 1
ATOM 775 N N . ALA A 1 95 ? -12.461 2.290 2.253 1.00 96.81 95 ALA A N 1
ATOM 776 C CA . ALA A 1 95 ? -13.813 2.831 2.137 1.00 96.81 95 ALA A CA 1
ATOM 777 C C . ALA A 1 95 ? -14.853 1.950 2.844 1.00 96.81 95 ALA A C 1
ATOM 779 O O . ALA A 1 95 ? -15.819 2.471 3.402 1.00 96.81 95 ALA A O 1
ATOM 780 N N . LYS A 1 96 ? -14.663 0.624 2.858 1.00 96.00 96 LYS A N 1
ATOM 781 C CA . LYS A 1 96 ? -15.553 -0.290 3.580 1.00 96.00 96 LYS A CA 1
ATOM 782 C C . LYS A 1 96 ? -15.418 -0.149 5.094 1.00 96.00 96 LYS A C 1
ATOM 784 O O . LYS A 1 96 ? -16.441 -0.028 5.763 1.00 96.00 96 LYS A O 1
ATOM 789 N N . LEU A 1 97 ? -14.191 -0.097 5.614 1.00 96.12 97 LEU A N 1
ATOM 790 C CA . LEU A 1 97 ? -13.937 0.155 7.038 1.00 96.12 97 LEU A CA 1
ATOM 791 C C . LEU A 1 97 ? -14.535 1.497 7.485 1.00 96.12 97 LEU A C 1
ATOM 793 O O . LEU A 1 97 ? -15.216 1.560 8.506 1.00 96.12 97 LEU A O 1
ATOM 797 N N . PHE A 1 98 ? -14.372 2.551 6.682 1.00 97.00 98 PHE A N 1
ATOM 798 C CA . PHE A 1 98 ? -14.988 3.853 6.943 1.00 97.00 98 PHE A CA 1
ATOM 799 C C . PHE A 1 98 ? -16.525 3.793 6.933 1.00 97.00 98 PHE A C 1
ATOM 801 O O . PHE A 1 98 ? -17.171 4.248 7.874 1.00 97.00 98 PHE A O 1
ATOM 808 N N . LYS A 1 99 ? -17.131 3.173 5.909 1.00 96.25 99 LYS A N 1
ATOM 809 C CA . LYS A 1 99 ? -18.596 3.056 5.789 1.00 96.25 99 LYS A CA 1
ATOM 810 C C . LYS A 1 99 ? -19.236 2.303 6.963 1.00 96.25 99 LYS A C 1
ATOM 812 O O . LYS A 1 99 ? -20.390 2.562 7.288 1.00 96.25 99 LYS A O 1
ATOM 817 N N . GLU A 1 100 ? -18.511 1.381 7.588 1.00 94.69 100 GLU A N 1
ATOM 818 C CA . GLU A 1 100 ? -18.974 0.621 8.758 1.00 94.69 100 GLU A CA 1
ATOM 819 C C . GLU A 1 100 ? -18.623 1.270 10.106 1.00 94.69 100 GLU A C 1
ATOM 821 O O . GLU A 1 100 ? -18.776 0.647 11.166 1.00 94.69 100 GLU A O 1
ATOM 826 N N . GLY A 1 101 ? -18.163 2.524 10.068 1.00 94.50 101 GLY A N 1
ATOM 827 C CA . GLY A 1 101 ? -17.817 3.305 11.249 1.00 94.50 101 GLY A CA 1
ATOM 828 C C . GLY A 1 101 ? -16.620 2.738 12.005 1.00 94.50 101 GLY A C 1
ATOM 829 O O . GLY A 1 101 ? -16.563 2.889 13.220 1.00 94.50 101 GLY A O 1
ATOM 830 N N . ILE A 1 102 ? -15.720 2.019 11.320 1.00 95.94 102 ILE A N 1
ATOM 831 C CA . ILE A 1 102 ? -14.457 1.576 11.916 1.00 95.94 102 ILE A CA 1
ATOM 832 C C . ILE A 1 102 ? -13.446 2.705 11.892 1.00 95.94 102 ILE A C 1
ATOM 834 O O . ILE A 1 102 ? -12.812 2.913 12.904 1.00 95.94 102 ILE A O 1
ATOM 838 N N . PHE A 1 103 ? -13.304 3.425 10.778 1.00 97.25 103 PHE A N 1
ATOM 839 C CA . PHE A 1 103 ? -12.430 4.597 10.720 1.00 97.25 103 PHE A CA 1
ATOM 840 C C . PHE A 1 103 ? -13.212 5.884 10.943 1.00 97.25 103 PHE A C 1
ATOM 842 O O . PHE A 1 103 ? -14.292 6.073 10.373 1.00 97.25 103 PHE A O 1
ATOM 849 N N . THR A 1 104 ? -12.616 6.817 11.678 1.00 96.94 104 THR A N 1
ATOM 850 C CA . THR A 1 104 ? -13.041 8.219 11.667 1.00 96.94 104 THR A CA 1
ATOM 851 C C . THR A 1 104 ? -12.841 8.879 10.294 1.00 96.94 104 THR A C 1
ATOM 853 O O . THR A 1 104 ? -12.091 8.414 9.431 1.00 96.94 104 THR A O 1
ATOM 856 N N . ILE A 1 105 ? -13.496 10.027 10.093 1.00 97.94 105 ILE A N 1
ATOM 857 C CA . ILE A 1 105 ? -13.328 10.853 8.885 1.00 97.94 105 ILE A CA 1
ATOM 858 C C . ILE A 1 105 ? -11.871 11.310 8.722 1.00 97.94 105 ILE A C 1
ATOM 860 O O . ILE A 1 105 ? -11.371 11.359 7.600 1.00 97.94 105 ILE A O 1
ATOM 864 N N . GLU A 1 106 ? -11.200 11.660 9.820 1.00 98.25 106 GLU A N 1
ATOM 865 C CA . GLU A 1 106 ? -9.808 12.116 9.804 1.00 98.25 106 GLU A CA 1
ATOM 866 C C . GLU A 1 106 ? -8.866 11.000 9.350 1.00 98.25 106 GLU A C 1
ATOM 868 O O . GLU A 1 106 ? -8.119 11.176 8.388 1.00 98.25 106 GLU A O 1
ATOM 873 N N . GLN A 1 107 ? -8.976 9.817 9.956 1.00 98.38 107 GLN A N 1
ATOM 874 C CA . GLN A 1 107 ? -8.186 8.656 9.553 1.00 98.38 107 GLN A CA 1
ATOM 875 C C . GLN A 1 107 ? -8.430 8.276 8.090 1.00 98.38 107 GLN A C 1
ATOM 877 O O . GLN A 1 107 ? -7.478 8.024 7.351 1.00 98.38 107 GLN A O 1
ATOM 882 N N . PHE A 1 108 ? -9.690 8.282 7.640 1.00 98.44 108 PHE A N 1
ATOM 883 C CA . PHE A 1 108 ? -10.021 8.014 6.241 1.00 98.44 108 PHE A CA 1
ATOM 884 C C . PHE A 1 108 ? -9.351 9.013 5.288 1.00 98.44 108 PHE A C 1
ATOM 886 O O . PHE A 1 108 ? -8.780 8.597 4.280 1.00 98.44 108 PHE A O 1
ATOM 893 N N . LYS A 1 109 ? -9.379 10.315 5.605 1.00 98.50 109 LYS A N 1
ATOM 894 C CA . LYS A 1 109 ? -8.714 11.353 4.800 1.00 98.50 109 LYS A CA 1
ATOM 895 C C . LYS A 1 109 ? -7.205 11.134 4.736 1.00 98.50 109 LYS A C 1
ATOM 897 O O . LYS A 1 109 ? -6.663 11.100 3.636 1.00 98.50 109 LYS A O 1
ATOM 902 N N . ASN A 1 110 ? -6.560 10.891 5.875 1.00 98.44 110 ASN A N 1
ATOM 903 C CA . ASN A 1 110 ? -5.115 10.660 5.943 1.00 98.44 110 ASN A CA 1
ATOM 904 C C . ASN A 1 110 ? -4.700 9.427 5.121 1.00 98.44 110 ASN A C 1
ATOM 906 O O . ASN A 1 110 ? -3.762 9.482 4.324 1.00 98.44 110 ASN A O 1
ATOM 910 N N . LEU A 1 111 ? -5.440 8.321 5.256 1.00 98.50 111 LEU A N 1
ATOM 911 C CA . LEU A 1 111 ? -5.216 7.112 4.461 1.00 98.50 111 LEU A CA 1
ATOM 912 C C . LEU A 1 111 ? -5.428 7.376 2.964 1.00 98.50 111 LEU A C 1
ATOM 914 O O . LEU A 1 111 ? -4.661 6.892 2.132 1.00 98.50 111 LEU A O 1
ATOM 918 N N . PHE A 1 112 ? -6.453 8.150 2.606 1.00 98.19 112 PHE A N 1
ATOM 919 C CA . PHE A 1 112 ? -6.741 8.484 1.215 1.00 98.19 112 PHE A CA 1
ATOM 920 C C . PHE A 1 112 ? -5.661 9.378 0.594 1.00 98.19 112 PHE A C 1
ATOM 922 O O . PHE A 1 112 ? -5.248 9.134 -0.538 1.00 98.19 112 PHE A O 1
ATOM 929 N N . GLU A 1 113 ? -5.133 10.353 1.332 1.00 98.25 113 GLU A N 1
ATOM 930 C CA . GLU A 1 113 ? -3.984 11.156 0.902 1.00 98.25 113 GLU A CA 1
ATOM 931 C C . GLU A 1 113 ? -2.758 10.275 0.638 1.00 98.25 113 GLU A C 1
ATOM 933 O O . GLU A 1 113 ? -2.121 10.399 -0.411 1.00 98.25 113 GLU A O 1
ATOM 938 N N . LYS A 1 114 ? -2.482 9.304 1.518 1.00 98.00 114 LYS A N 1
ATOM 939 C CA . LYS A 1 114 ? -1.403 8.329 1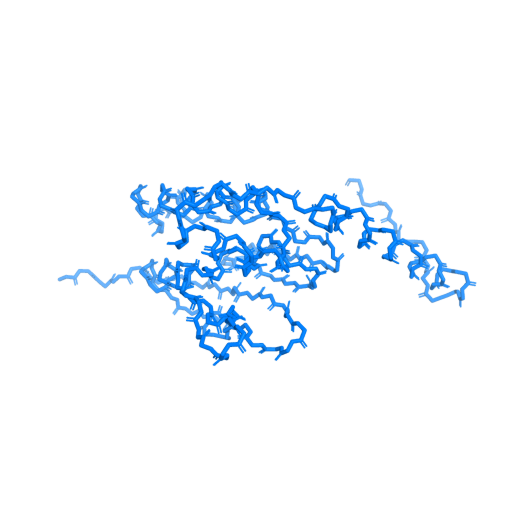.308 1.00 98.00 114 LYS A CA 1
ATOM 940 C C . LYS A 1 114 ? -1.639 7.402 0.129 1.00 98.00 114 LYS A C 1
ATOM 942 O O . LYS A 1 114 ? -0.684 7.081 -0.577 1.00 98.00 114 LYS A O 1
ATOM 947 N N . ILE A 1 115 ? -2.885 7.021 -0.144 1.00 98.31 115 ILE A N 1
ATOM 948 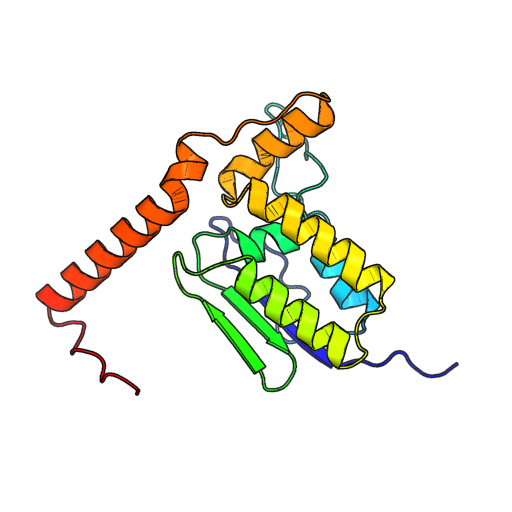C CA . ILE A 1 115 ? -3.245 6.312 -1.376 1.00 98.31 115 ILE A CA 1
ATOM 949 C C . ILE A 1 115 ? -2.917 7.171 -2.604 1.00 98.31 115 ILE A C 1
ATOM 951 O O . ILE A 1 115 ? -2.350 6.658 -3.567 1.00 98.31 115 ILE A O 1
ATOM 955 N N . LEU A 1 116 ? -3.282 8.455 -2.606 1.00 97.69 116 LEU A N 1
ATOM 956 C CA . LEU A 1 116 ? -3.028 9.347 -3.741 1.00 97.69 116 LEU A CA 1
ATOM 957 C C . LEU A 1 116 ? -1.529 9.564 -3.970 1.00 97.69 116 LEU A C 1
ATOM 959 O O . LEU A 1 116 ? -1.088 9.523 -5.117 1.00 97.69 116 LEU A O 1
ATOM 963 N N . GLU A 1 117 ? -0.755 9.732 -2.898 1.00 96.50 117 GLU A N 1
ATOM 964 C CA . GLU A 1 117 ? 0.710 9.786 -2.934 1.00 96.50 117 GLU A CA 1
ATOM 965 C C . GLU A 1 117 ? 1.283 8.486 -3.527 1.00 96.50 117 GLU A C 1
ATOM 967 O O . GLU A 1 117 ? 2.012 8.513 -4.517 1.00 96.50 117 GLU A O 1
ATOM 972 N N . GLY A 1 118 ? 0.849 7.331 -3.017 1.00 96.44 118 GLY A N 1
ATOM 973 C CA . GLY A 1 118 ? 1.292 6.021 -3.491 1.00 96.44 118 GLY A CA 1
ATOM 974 C C . GLY A 1 118 ? 0.948 5.746 -4.959 1.00 96.44 118 GLY A C 1
ATOM 975 O O . GLY A 1 118 ? 1.756 5.158 -5.673 1.00 96.44 118 GLY A O 1
ATOM 976 N N . ARG A 1 119 ? -0.202 6.222 -5.459 1.00 95.50 119 ARG A N 1
ATOM 977 C CA . ARG A 1 119 ? -0.577 6.128 -6.887 1.00 95.50 119 ARG A CA 1
ATOM 978 C C . ARG A 1 119 ? 0.377 6.893 -7.802 1.00 95.50 119 ARG A C 1
ATOM 980 O O . ARG A 1 119 ? 0.550 6.513 -8.961 1.00 95.50 119 ARG A O 1
ATOM 987 N N . GLN A 1 120 ? 0.987 7.972 -7.312 1.00 93.81 120 GLN A N 1
ATOM 988 C CA . GLN A 1 120 ? 2.003 8.685 -8.083 1.00 93.81 120 GLN A CA 1
ATOM 989 C C . GLN A 1 120 ? 3.251 7.823 -8.249 1.00 93.81 120 GLN A C 1
ATOM 991 O O . GLN A 1 120 ? 3.828 7.845 -9.329 1.00 93.81 120 GLN A O 1
ATOM 996 N N . ILE A 1 121 ? 3.606 7.014 -7.249 1.00 94.19 121 ILE A N 1
ATOM 997 C CA . ILE A 1 121 ? 4.728 6.071 -7.299 1.00 94.19 121 ILE A CA 1
ATOM 998 C C . ILE A 1 121 ? 4.351 4.856 -8.170 1.00 94.19 121 ILE A C 1
ATOM 1000 O O . ILE A 1 121 ? 4.917 4.660 -9.244 1.00 94.19 121 ILE A O 1
ATOM 1004 N N . ASP A 1 122 ? 3.332 4.098 -7.747 1.00 92.44 122 ASP A N 1
ATOM 1005 C CA . ASP A 1 122 ? 2.791 2.863 -8.354 1.00 92.44 122 ASP A CA 1
ATOM 1006 C C . ASP A 1 122 ? 3.844 1.816 -8.773 1.00 92.44 122 ASP A C 1
ATOM 1008 O O . ASP A 1 122 ? 3.668 1.067 -9.732 1.00 92.44 122 ASP A O 1
ATOM 1012 N N . CYS A 1 123 ? 4.951 1.764 -8.036 1.00 93.75 123 CYS A N 1
ATOM 1013 C CA . CYS A 1 123 ? 6.039 0.807 -8.195 1.00 93.75 123 CYS A CA 1
ATOM 1014 C C . CYS A 1 123 ? 6.770 0.701 -6.854 1.00 93.75 123 CYS A C 1
ATOM 1016 O O . CYS A 1 123 ? 7.382 1.677 -6.421 1.00 93.75 123 CYS A O 1
ATOM 1018 N N . MET A 1 124 ? 6.730 -0.459 -6.188 1.00 93.19 124 MET A N 1
ATOM 1019 C CA . MET A 1 124 ? 7.351 -0.599 -4.859 1.00 93.19 124 MET A CA 1
ATOM 1020 C C . MET A 1 124 ? 8.860 -0.314 -4.859 1.00 93.19 124 MET A C 1
ATOM 1022 O O . MET A 1 124 ? 9.419 0.119 -3.857 1.00 93.19 124 MET A O 1
ATOM 1026 N N . TYR A 1 125 ? 9.520 -0.514 -5.999 1.00 92.19 125 TYR A N 1
ATOM 1027 C CA . TYR A 1 125 ? 10.955 -0.294 -6.147 1.00 92.19 125 TYR A CA 1
ATOM 1028 C C . TYR A 1 125 ? 11.357 1.176 -6.265 1.00 92.19 125 TYR A C 1
ATOM 1030 O O . TYR A 1 125 ? 12.523 1.496 -6.059 1.00 92.19 125 TYR A O 1
ATOM 1038 N N . ASP A 1 126 ? 10.408 2.058 -6.573 1.00 94.81 126 ASP A N 1
ATOM 1039 C CA . ASP A 1 126 ? 10.649 3.496 -6.691 1.00 94.81 126 ASP A CA 1
ATOM 1040 C C . ASP A 1 126 ? 10.372 4.236 -5.372 1.00 94.81 126 ASP A C 1
ATOM 1042 O O . ASP A 1 126 ? 10.615 5.439 -5.286 1.00 94.81 126 ASP A O 1
ATOM 1046 N N . ILE A 1 127 ? 9.890 3.542 -4.329 1.00 95.38 127 ILE A N 1
ATOM 1047 C CA . ILE A 1 127 ? 9.602 4.152 -3.021 1.00 95.38 127 ILE A CA 1
ATOM 1048 C C . ILE A 1 127 ? 10.871 4.783 -2.428 1.00 95.38 127 ILE A C 1
ATOM 1050 O O . ILE A 1 127 ? 10.815 5.927 -1.981 1.00 95.38 127 ILE A O 1
ATOM 1054 N N . LYS A 1 128 ? 12.025 4.097 -2.491 1.00 94.56 128 LYS A N 1
ATOM 1055 C CA . LYS A 1 128 ? 13.320 4.636 -2.028 1.00 94.56 128 LYS A CA 1
ATOM 1056 C C . LYS A 1 128 ? 13.630 5.975 -2.702 1.00 94.56 128 LYS A C 1
ATOM 1058 O O . LYS A 1 128 ? 13.821 6.981 -2.021 1.00 94.56 128 LYS A O 1
ATOM 1063 N N . ASP A 1 129 ? 13.641 5.998 -4.032 1.00 94.25 129 ASP A N 1
ATOM 1064 C CA . ASP A 1 129 ? 13.996 7.189 -4.810 1.00 94.25 129 ASP A CA 1
ATOM 1065 C C . ASP A 1 129 ? 13.005 8.336 -4.589 1.00 94.25 129 ASP A C 1
ATOM 1067 O O . ASP A 1 129 ? 13.398 9.505 -4.527 1.00 94.25 129 ASP A O 1
ATOM 1071 N N . TYR A 1 130 ? 11.720 8.004 -4.436 1.00 95.88 130 TYR A N 1
ATOM 1072 C CA . TYR A 1 130 ? 10.680 8.957 -4.074 1.00 95.88 130 TYR A CA 1
ATOM 1073 C C . TYR A 1 130 ? 10.951 9.599 -2.709 1.00 95.88 130 TYR A C 1
ATOM 1075 O O . TYR A 1 130 ? 10.921 10.825 -2.586 1.00 95.88 130 TYR A O 1
ATOM 1083 N N . LEU A 1 131 ? 11.256 8.792 -1.689 1.00 95.94 131 LEU A N 1
ATOM 1084 C CA . LEU A 1 131 ? 11.520 9.281 -0.337 1.00 95.94 131 LEU A CA 1
ATOM 1085 C C . LEU A 1 131 ? 12.799 10.119 -0.259 1.00 95.94 131 LEU A C 1
ATOM 1087 O O . LEU A 1 131 ? 12.799 11.155 0.405 1.00 95.94 131 LEU A O 1
ATOM 1091 N N . ILE A 1 132 ? 13.858 9.736 -0.981 1.00 94.62 132 ILE A N 1
ATOM 1092 C CA . ILE A 1 132 ? 15.088 10.537 -1.092 1.00 94.62 132 ILE A CA 1
ATOM 1093 C C . ILE A 1 132 ? 14.770 11.908 -1.693 1.00 94.62 132 ILE A C 1
ATOM 1095 O O . ILE A 1 132 ? 15.118 12.935 -1.110 1.00 94.62 132 ILE A O 1
ATOM 1099 N N . ALA A 1 133 ? 14.060 11.939 -2.823 1.00 94.69 133 ALA A N 1
ATOM 1100 C CA . ALA A 1 133 ? 13.678 13.188 -3.473 1.00 94.69 133 ALA A CA 1
ATOM 1101 C C . ALA A 1 133 ? 12.824 14.079 -2.555 1.00 94.69 133 ALA A C 1
ATOM 1103 O O . ALA A 1 133 ? 13.070 15.282 -2.449 1.00 94.69 133 ALA A O 1
ATOM 1104 N N . LYS A 1 134 ? 11.870 13.478 -1.835 1.00 94.56 134 LYS A N 1
ATOM 1105 C CA . LYS A 1 134 ? 11.022 14.172 -0.863 1.00 94.56 134 LYS A CA 1
ATOM 1106 C C . LYS A 1 134 ? 11.828 14.759 0.300 1.00 94.56 134 LYS A C 1
ATOM 1108 O O . LYS A 1 134 ? 11.611 15.916 0.649 1.00 94.56 134 LYS A O 1
ATOM 1113 N N . ARG A 1 135 ? 12.769 13.996 0.870 1.00 93.62 135 ARG A N 1
ATOM 1114 C CA . ARG A 1 135 ? 13.682 14.438 1.942 1.00 93.62 135 ARG A CA 1
ATOM 1115 C C . ARG A 1 135 ? 14.543 15.624 1.506 1.00 93.62 135 ARG A C 1
ATOM 1117 O O . ARG A 1 135 ? 14.761 16.543 2.284 1.00 93.62 135 ARG A O 1
ATOM 1124 N N . GLU A 1 136 ? 15.008 15.604 0.262 1.00 94.25 136 GLU A N 1
ATOM 1125 C CA . GLU A 1 136 ? 15.850 16.649 -0.333 1.00 94.25 136 GLU A CA 1
ATOM 1126 C C . GLU A 1 136 ? 15.049 17.862 -0.840 1.00 94.25 136 GLU A C 1
ATOM 1128 O O . GLU A 1 136 ? 15.634 18.828 -1.326 1.00 94.25 136 GLU A O 1
ATOM 1133 N N . GLY A 1 137 ? 13.714 17.831 -0.753 1.00 94.62 137 GLY A N 1
ATOM 1134 C CA . GLY A 1 137 ? 12.849 18.911 -1.232 1.00 94.62 137 GLY A CA 1
ATOM 1135 C C . GLY A 1 137 ? 12.846 19.075 -2.756 1.00 94.62 137 GLY A C 1
ATOM 1136 O O . GLY A 1 137 ? 12.488 20.142 -3.255 1.00 94.62 137 GLY A O 1
ATOM 1137 N N . ARG A 1 138 ? 13.242 18.041 -3.508 1.00 95.38 138 ARG A N 1
ATOM 1138 C CA . ARG A 1 138 ? 13.279 18.065 -4.976 1.00 95.38 138 ARG A CA 1
ATOM 1139 C C . ARG A 1 138 ? 12.079 17.336 -5.585 1.00 95.38 138 ARG A C 1
ATOM 1141 O O . ARG A 1 138 ? 11.568 16.381 -4.999 1.00 95.38 138 ARG A O 1
ATOM 1148 N N . PRO A 1 139 ? 11.630 17.735 -6.788 1.00 92.94 139 PRO A N 1
ATOM 1149 C CA . PRO A 1 139 ? 10.582 17.004 -7.483 1.00 92.94 139 PRO A CA 1
ATOM 1150 C C . PRO A 1 139 ? 11.068 15.598 -7.851 1.00 92.94 139 PRO A C 1
ATOM 1152 O O . PRO A 1 139 ? 12.107 15.427 -8.494 1.00 92.94 139 PRO A O 1
ATOM 1155 N N . TRP A 1 140 ? 10.293 14.583 -7.473 1.00 94.62 140 TRP A N 1
ATOM 1156 C CA . TRP A 1 140 ? 10.483 13.228 -7.974 1.00 94.62 140 TRP A CA 1
ATOM 1157 C C . TRP A 1 140 ? 9.820 13.083 -9.345 1.00 94.62 140 TRP A C 1
ATOM 1159 O O . TRP A 1 140 ? 8.699 13.543 -9.563 1.00 94.62 140 TRP A O 1
ATOM 1169 N N . THR A 1 141 ? 10.510 12.426 -10.275 1.00 91.44 141 THR A N 1
ATOM 1170 C CA . THR A 1 141 ? 9.964 12.094 -11.593 1.00 91.44 141 THR A CA 1
ATOM 1171 C C . THR A 1 141 ? 9.868 10.588 -11.721 1.00 91.44 141 THR A C 1
ATOM 1173 O O . THR A 1 141 ? 10.852 9.886 -11.495 1.00 91.44 141 THR A O 1
ATOM 1176 N N . LYS A 1 142 ? 8.697 10.101 -12.142 1.00 90.50 142 LYS A N 1
ATOM 1177 C CA . LYS A 1 142 ? 8.463 8.673 -12.353 1.00 90.50 142 LYS A CA 1
ATOM 1178 C C . LYS A 1 142 ? 9.497 8.085 -13.314 1.00 90.50 142 LYS A C 1
ATOM 1180 O O . LYS A 1 142 ? 9.599 8.529 -14.466 1.00 90.50 142 LYS A O 1
ATOM 1185 N N . THR A 1 143 ? 10.233 7.082 -12.840 1.00 90.38 143 THR A N 1
ATOM 1186 C CA . THR A 1 143 ? 11.277 6.416 -13.621 1.00 90.38 143 THR A CA 1
ATOM 1187 C C . THR A 1 143 ? 10.670 5.632 -14.785 1.00 90.38 143 THR A C 1
ATOM 1189 O O . THR A 1 143 ? 9.471 5.341 -14.817 1.00 90.38 143 THR A O 1
ATOM 1192 N N . LYS A 1 144 ? 11.500 5.263 -15.770 1.00 90.62 144 LYS A N 1
ATOM 1193 C CA . LYS A 1 144 ? 11.070 4.341 -16.831 1.00 90.62 144 LYS A CA 1
ATOM 1194 C C . LYS A 1 144 ? 10.590 3.010 -16.237 1.00 90.62 144 LYS A C 1
ATOM 1196 O O . LYS A 1 144 ? 9.534 2.529 -16.625 1.00 90.62 144 LYS A O 1
ATOM 1201 N N . ARG A 1 145 ? 11.308 2.487 -15.235 1.00 87.69 145 ARG A N 1
ATOM 1202 C CA . ARG A 1 145 ? 10.939 1.263 -14.516 1.00 87.69 145 ARG A CA 1
ATOM 1203 C C . ARG A 1 145 ? 9.524 1.352 -13.956 1.00 87.69 145 ARG A C 1
ATOM 1205 O O . ARG A 1 145 ? 8.725 0.478 -14.246 1.00 87.69 145 ARG A O 1
ATOM 1212 N N . ALA A 1 146 ? 9.182 2.409 -13.222 1.00 88.19 146 ALA A N 1
ATOM 1213 C CA . ALA A 1 146 ? 7.836 2.556 -12.669 1.00 88.19 146 ALA A CA 1
ATOM 1214 C C . ALA A 1 146 ? 6.738 2.721 -13.731 1.00 88.19 146 ALA A C 1
ATOM 1216 O O . ALA A 1 146 ? 5.597 2.333 -13.490 1.00 88.19 146 ALA A O 1
ATOM 1217 N N . LYS A 1 147 ? 7.051 3.291 -14.902 1.00 89.50 147 LYS A N 1
ATOM 1218 C CA . LYS A 1 147 ? 6.096 3.374 -16.024 1.00 89.50 147 LYS A CA 1
ATOM 1219 C C . LYS A 1 147 ? 5.818 2.002 -16.631 1.00 89.50 147 LYS A C 1
ATOM 1221 O O . LYS A 1 147 ? 4.666 1.693 -16.926 1.00 89.50 147 LYS A O 1
ATOM 1226 N N . ASP A 1 148 ? 6.864 1.198 -16.780 1.00 91.69 148 ASP A N 1
ATOM 1227 C CA . ASP A 1 148 ? 6.795 -0.095 -17.456 1.00 91.69 148 ASP A CA 1
ATOM 1228 C C . ASP A 1 148 ? 6.405 -1.231 -16.487 1.00 91.69 148 ASP A C 1
ATOM 1230 O O . ASP A 1 148 ? 5.830 -2.227 -16.913 1.00 91.69 148 ASP A O 1
ATOM 1234 N N . PHE A 1 149 ? 6.589 -1.043 -15.173 1.00 90.06 149 PHE A N 1
ATOM 1235 C CA . PHE A 1 149 ? 6.408 -2.034 -14.101 1.00 90.06 149 PHE A CA 1
ATOM 1236 C C . PHE A 1 149 ? 5.135 -2.880 -14.230 1.00 90.06 149 PHE A C 1
ATOM 1238 O O . PHE A 1 149 ? 5.191 -4.110 -14.268 1.00 90.06 149 PHE A O 1
ATOM 1245 N N . ARG A 1 150 ? 3.967 -2.234 -14.338 1.00 89.19 150 ARG A N 1
ATOM 1246 C CA . ARG A 1 150 ? 2.680 -2.943 -14.444 1.00 89.19 150 ARG A CA 1
ATOM 1247 C C . ARG A 1 150 ? 2.556 -3.732 -15.743 1.00 89.19 150 ARG A C 1
ATOM 1249 O O . ARG A 1 150 ? 1.941 -4.796 -15.752 1.00 89.19 150 ARG A O 1
ATOM 1256 N N . THR A 1 151 ? 3.109 -3.209 -16.830 1.00 90.81 151 THR A N 1
ATOM 1257 C CA . THR A 1 151 ? 3.110 -3.869 -18.138 1.00 90.81 151 THR A CA 1
ATOM 1258 C C . THR A 1 151 ? 4.057 -5.063 -18.131 1.00 90.81 151 THR A C 1
ATOM 1260 O O . THR A 1 151 ? 3.673 -6.142 -18.580 1.00 90.81 151 THR A O 1
ATOM 1263 N N . ASP A 1 152 ? 5.247 -4.903 -17.555 1.00 91.06 152 ASP A N 1
ATOM 1264 C CA . ASP A 1 152 ? 6.275 -5.938 -17.478 1.00 91.06 152 ASP A CA 1
ATOM 1265 C C . ASP A 1 152 ? 5.802 -7.142 -16.662 1.00 91.06 152 ASP A C 1
ATOM 1267 O O . ASP A 1 152 ? 5.924 -8.280 -17.125 1.00 91.06 152 ASP A O 1
ATOM 1271 N N . ILE A 1 153 ? 5.181 -6.909 -15.498 1.00 89.44 153 ILE A N 1
ATOM 1272 C CA . ILE A 1 153 ? 4.650 -8.000 -14.669 1.00 89.44 153 ILE A CA 1
ATOM 1273 C C . ILE A 1 153 ? 3.501 -8.715 -15.377 1.00 89.44 153 ILE A C 1
ATOM 1275 O O . ILE A 1 153 ? 3.493 -9.942 -15.435 1.00 89.44 153 ILE A O 1
ATOM 1279 N N . LYS A 1 154 ? 2.556 -7.983 -15.980 1.00 88.81 154 LYS A N 1
ATOM 1280 C CA . LYS A 1 154 ? 1.468 -8.605 -16.756 1.00 88.81 154 LYS A CA 1
ATOM 1281 C C . LYS A 1 154 ? 2.005 -9.430 -17.921 1.00 88.81 154 LYS A C 1
ATOM 1283 O O . LYS A 1 154 ? 1.515 -10.525 -18.180 1.00 88.81 154 LYS A O 1
ATOM 1288 N N . GLY A 1 155 ? 3.030 -8.925 -18.607 1.00 90.81 155 GLY A N 1
ATOM 1289 C CA . GLY A 1 155 ? 3.713 -9.650 -19.669 1.00 90.81 155 GLY A CA 1
ATOM 1290 C C . GLY A 1 155 ? 4.391 -10.920 -19.158 1.00 90.81 155 GLY A C 1
ATOM 1291 O O . GLY A 1 155 ? 4.337 -11.947 -19.830 1.00 90.81 155 GLY A O 1
ATOM 1292 N N . PHE A 1 156 ? 5.014 -10.872 -17.979 1.00 89.81 156 PHE A N 1
ATOM 1293 C CA . PHE A 1 156 ? 5.589 -12.045 -17.325 1.00 89.81 156 PHE A CA 1
ATOM 1294 C C . PHE A 1 156 ? 4.520 -13.084 -16.970 1.00 89.81 156 PHE A C 1
ATOM 1296 O O . PHE A 1 156 ? 4.639 -14.226 -17.412 1.00 89.81 156 PHE A O 1
ATOM 1303 N N . VAL A 1 157 ? 3.454 -12.684 -16.271 1.00 88.62 157 VAL A N 1
ATOM 1304 C CA . VAL A 1 157 ? 2.343 -13.573 -15.888 1.00 88.62 157 VAL A CA 1
ATOM 1305 C C . VAL A 1 157 ? 1.731 -14.231 -17.123 1.00 88.62 157 VAL A C 1
ATOM 1307 O O . VAL A 1 157 ? 1.661 -15.452 -17.187 1.00 88.62 157 VAL A O 1
ATOM 1310 N N . ALA A 1 158 ? 1.423 -13.462 -18.171 1.00 89.06 158 ALA A N 1
ATOM 1311 C CA . ALA A 1 158 ? 0.851 -14.008 -19.402 1.00 89.06 158 ALA A CA 1
ATOM 1312 C C . ALA A 1 158 ? 1.771 -15.024 -20.110 1.00 89.06 158 ALA A C 1
ATOM 1314 O O . ALA A 1 158 ? 1.289 -15.966 -20.743 1.00 89.06 158 ALA A O 1
ATOM 1315 N N . ARG A 1 159 ? 3.102 -14.852 -20.031 1.00 91.88 159 ARG A N 1
ATOM 1316 C CA . ARG A 1 159 ? 4.064 -15.836 -20.564 1.00 91.88 159 ARG A CA 1
ATOM 1317 C C . ARG A 1 159 ? 4.066 -17.120 -19.741 1.00 91.88 159 ARG A C 1
ATOM 1319 O O . ARG A 1 159 ? 4.080 -18.197 -20.327 1.00 91.88 159 ARG A O 1
ATOM 1326 N N . VAL A 1 160 ? 4.035 -17.002 -18.416 1.00 88.31 160 VAL A N 1
ATOM 1327 C CA . VAL A 1 160 ? 3.975 -18.147 -17.498 1.00 88.31 160 VAL A CA 1
ATOM 1328 C C . VAL A 1 160 ? 2.670 -18.921 -17.687 1.00 88.31 160 VAL A C 1
ATOM 1330 O O . VAL A 1 160 ? 2.697 -20.136 -17.862 1.00 88.31 160 VAL A O 1
ATOM 1333 N N . GLU A 1 161 ? 1.533 -18.227 -17.754 1.00 87.94 161 GLU A N 1
ATOM 1334 C CA . GLU A 1 161 ? 0.227 -18.841 -18.002 1.00 87.94 161 GLU A CA 1
ATOM 1335 C C . GLU A 1 161 ? 0.171 -19.576 -19.342 1.00 87.94 161 GLU A C 1
ATOM 1337 O O . GLU A 1 161 ? -0.395 -20.667 -19.433 1.00 87.94 161 GLU A O 1
ATOM 1342 N N . ARG A 1 162 ? 0.760 -18.984 -20.390 1.00 89.75 162 ARG A N 1
ATOM 1343 C CA . ARG A 1 162 ? 0.865 -19.628 -21.701 1.00 89.75 162 ARG A CA 1
ATOM 1344 C C . ARG A 1 162 ? 1.703 -20.895 -21.620 1.00 89.75 162 ARG A C 1
ATOM 1346 O O . ARG A 1 162 ? 1.240 -21.927 -22.077 1.00 89.75 162 ARG A O 1
ATOM 1353 N N . HIS A 1 163 ? 2.873 -20.833 -20.989 1.00 90.06 163 HIS A N 1
ATOM 1354 C CA . HIS A 1 163 ? 3.732 -22.002 -20.832 1.00 90.06 163 HIS A CA 1
ATOM 1355 C C . HIS A 1 163 ? 3.017 -23.136 -20.086 1.00 90.06 163 HIS A C 1
ATOM 1357 O O . HIS A 1 163 ? 2.985 -24.259 -20.573 1.00 90.06 163 HIS A O 1
ATOM 1363 N N . PHE A 1 164 ? 2.351 -22.845 -18.964 1.00 88.38 164 PHE A N 1
ATOM 1364 C CA . PHE A 1 164 ? 1.582 -23.865 -18.246 1.00 88.38 164 PHE A CA 1
ATOM 1365 C C . PHE A 1 164 ? 0.425 -24.442 -19.065 1.00 88.38 164 PHE A C 1
ATOM 1367 O O . PHE A 1 164 ? 0.102 -25.620 -18.922 1.00 88.38 164 PHE A O 1
ATOM 1374 N N . ARG A 1 165 ? -0.211 -23.634 -19.916 1.00 89.44 165 ARG A N 1
ATOM 1375 C CA . ARG A 1 165 ? -1.251 -24.112 -20.831 1.00 89.44 165 ARG A CA 1
ATOM 1376 C C . ARG A 1 165 ? -0.675 -25.023 -21.913 1.00 89.44 165 ARG A C 1
ATOM 1378 O O . ARG A 1 165 ? -1.255 -26.073 -22.167 1.00 89.44 165 ARG A O 1
ATOM 1385 N N . ASP A 1 166 ? 0.445 -24.632 -22.514 1.00 90.88 166 ASP A N 1
ATOM 1386 C CA . ASP A 1 166 ? 1.122 -25.392 -23.569 1.00 90.88 166 ASP A CA 1
ATOM 1387 C C . ASP A 1 166 ? 1.618 -26.754 -23.045 1.00 90.88 166 ASP A C 1
ATOM 1389 O O . ASP A 1 166 ? 1.528 -27.758 -23.744 1.00 90.88 166 ASP A O 1
ATOM 1393 N N . GLU A 1 167 ? 2.045 -26.806 -21.781 1.00 90.25 167 GLU A N 1
ATOM 1394 C CA . GLU A 1 167 ? 2.457 -28.028 -21.074 1.00 90.25 167 GLU A CA 1
ATOM 1395 C C . GLU A 1 167 ? 1.275 -28.832 -20.480 1.00 90.25 167 GLU A C 1
ATOM 1397 O O . GLU A 1 167 ? 1.468 -29.850 -19.816 1.00 90.25 167 GLU A O 1
ATOM 1402 N N . GLY A 1 168 ? 0.029 -28.388 -20.682 1.00 86.00 168 GLY A N 1
ATOM 1403 C CA . GLY A 1 168 ? -1.171 -29.096 -20.219 1.00 86.00 168 GLY A CA 1
ATOM 1404 C C . GLY A 1 168 ? -1.440 -29.023 -18.710 1.00 86.00 168 GLY A C 1
ATOM 1405 O O . GLY A 1 168 ? -2.339 -29.704 -18.218 1.00 86.00 168 GLY A O 1
ATOM 1406 N N . PHE A 1 169 ? -0.715 -28.181 -17.969 1.00 82.12 169 PHE A N 1
ATOM 1407 C CA . PHE A 1 169 ? -0.922 -27.964 -16.532 1.00 82.12 169 PHE A CA 1
ATOM 1408 C C . PHE A 1 169 ? -2.139 -27.082 -16.217 1.00 82.12 169 PHE A C 1
ATOM 1410 O O . PHE A 1 169 ? -2.627 -27.100 -15.089 1.00 82.12 169 PHE A O 1
ATOM 1417 N N . MET A 1 170 ? -2.651 -26.324 -17.194 1.00 70.25 170 MET A N 1
ATOM 1418 C CA . MET A 1 170 ? -3.881 -25.541 -17.048 1.00 70.25 170 MET A CA 1
ATOM 1419 C C . MET A 1 170 ? -4.943 -25.955 -18.068 1.00 70.25 170 MET A C 1
ATOM 1421 O O . MET A 1 170 ? -4.834 -25.659 -19.258 1.00 70.25 170 MET A O 1
ATOM 1425 N N . LEU A 1 171 ? -6.019 -26.580 -17.581 1.00 57.47 171 LEU A N 1
ATOM 1426 C CA . LEU A 1 171 ? -7.281 -26.678 -18.314 1.00 57.47 171 LEU A CA 1
ATOM 1427 C C . LEU A 1 171 ? -7.921 -25.285 -18.324 1.00 57.47 171 LEU A C 1
ATOM 1429 O O . LEU A 1 171 ? -7.946 -24.613 -17.296 1.00 57.47 171 LEU A O 1
ATOM 1433 N N . SER A 1 172 ? -8.411 -24.832 -19.478 1.00 55.22 172 SER A N 1
ATOM 1434 C CA . SER A 1 172 ? -9.118 -23.554 -19.626 1.00 55.22 172 SER A CA 1
ATOM 1435 C C . SER A 1 172 ? -10.119 -23.337 -18.483 1.00 55.22 172 SER A C 1
ATOM 1437 O O . SER A 1 172 ? -11.096 -24.083 -18.394 1.00 55.22 172 SER A O 1
ATOM 1439 N N . SER A 1 173 ? -9.889 -22.343 -17.617 1.00 49.53 173 SER A N 1
ATOM 1440 C CA . SER A 1 173 ? -10.849 -22.019 -16.558 1.00 49.53 173 SER A CA 1
ATOM 1441 C C . SER A 1 173 ? -12.206 -21.657 -17.169 1.00 49.53 173 SER A C 1
ATOM 1443 O O . SER A 1 173 ? -12.245 -20.914 -18.156 1.00 49.53 173 SER A O 1
ATOM 1445 N N . PRO A 1 174 ? -13.315 -22.159 -16.600 1.00 42.88 174 PRO A N 1
ATOM 1446 C CA . PRO A 1 174 ? -14.648 -21.795 -17.040 1.00 42.88 174 PRO A CA 1
ATOM 1447 C C . PRO A 1 174 ? -14.866 -20.303 -16.781 1.00 42.88 174 PRO A C 1
ATOM 1449 O O . PRO A 1 174 ? -14.620 -19.800 -15.685 1.00 42.88 174 PRO A O 1
ATOM 1452 N N . THR A 1 175 ? -15.317 -19.592 -17.808 1.00 40.41 175 THR A N 1
ATOM 1453 C CA . THR A 1 175 ? -15.794 -18.214 -17.726 1.00 40.41 175 THR A CA 1
ATOM 1454 C C . THR A 1 175 ? -16.914 -18.151 -16.687 1.00 40.41 175 THR A C 1
ATOM 1456 O O . THR A 1 175 ? -17.988 -18.712 -16.900 1.00 40.41 175 THR A O 1
ATOM 1459 N N . VAL A 1 176 ? -16.673 -17.502 -15.548 1.00 39.31 176 VAL A N 1
ATOM 1460 C CA . VAL A 1 176 ? -17.741 -17.172 -14.597 1.00 39.31 176 VAL A CA 1
ATOM 1461 C C . VAL A 1 176 ? -18.349 -15.850 -15.065 1.00 39.31 176 VAL A C 1
ATOM 1463 O O . VAL A 1 176 ? -17.676 -14.819 -15.030 1.00 39.31 176 VAL A O 1
ATOM 1466 N N . HIS A 1 177 ? -19.571 -15.932 -15.598 1.00 33.47 177 HIS A N 1
ATOM 1467 C CA . HIS A 1 177 ? -20.421 -14.800 -15.982 1.00 33.47 177 HIS A CA 1
ATOM 1468 C C . HIS A 1 177 ? -21.029 -14.106 -14.762 1.00 33.47 177 HIS A C 1
ATOM 1470 O O . HIS A 1 177 ? -21.353 -14.818 -13.784 1.00 33.47 177 HIS A O 1
#